Protein AF-R7B5F7-F1 (afdb_monomer)

Secondary structure (DSSP, 8-state):
-TTTS-SSHHHHHHHHHHHSTTHHHH-TT--EEE----TTSHHHHHHHHHHTTT-SEEEETTTEEEE--SSHHHHHHHHHHHHHHHHHHHHHHHHTTS-S--SS---HHHHHHHHHHHT----GGG----

pLDDT: mean 97.02, std 4.12, range [56.69, 98.81]

Nearest PDB structures (foldseek):
  2v2b-assembly1_A  TM=9.680E-01  e=3.166E-13  Escherichia coli
  2uyv-assembly1_A  TM=9.612E-01  e=3.366E-13  Escherichia coli
  2v9g-assembly1_B  TM=9.609E-01  e=3.806E-13  Escherichia coli
  2v29-assembly1_A  TM=9.584E-01  e=4.865E-13  Escherichia coli
  2v2a-assembly1_A  TM=9.688E-01  e=1.562E-12  Escherichia coli

Foldsee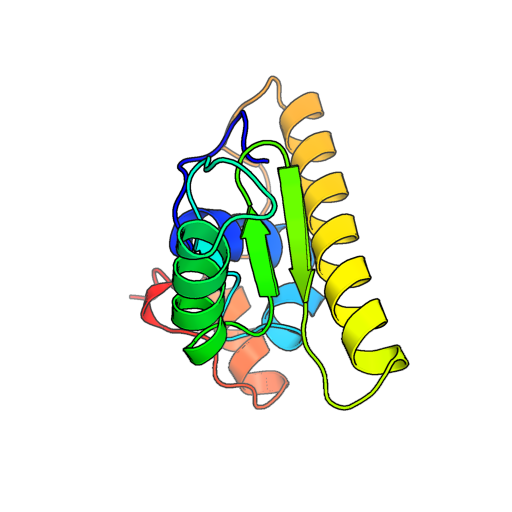k 3Di:
DLVQDDQAFLGLQLLLCFLDVCSCVLWLLTEAEDEADDPPDPVVVVVQVVRVVRTQKYDYRPPGIDGDDPDDCSRVVNRVSSVVSVVSSVVQCVVVVNDPDHPDTQALVNSVVSCVVSVHDHDCVSGPDD

Mean predicted aligned error: 2.42 Å

Radius of gyration: 14.61 Å; Cα contacts (8 Å, |Δi|>4): 173; chains: 1; bounding box: 29×43×31 Å

Structure (mmCIF, N/CA/C/O backbone):
data_AF-R7B5F7-F1
#
_entry.id   AF-R7B5F7-F1
#
loop_
_atom_site.group_PDB
_atom_site.id
_atom_site.type_symbol
_atom_site.label_atom_id
_atom_site.label_alt_id
_atom_site.label_comp_id
_atom_site.label_asym_id
_atom_site.label_entity_id
_atom_site.label_seq_id
_atom_site.pdbx_PDB_ins_code
_atom_site.Cartn_x
_atom_site.Cartn_y
_atom_site.Cartn_z
_atom_site.occupancy
_atom_site.B_iso_or_equiv
_atom_site.auth_seq_id
_atom_site.auth_comp_id
_atom_site.auth_asym_id
_atom_site.auth_atom_id
_atom_site.pdbx_PDB_model_num
ATOM 1 N N . MET A 1 1 ? 5.472 2.035 -7.536 1.00 93.88 1 MET A N 1
ATOM 2 C CA . MET A 1 1 ? 6.228 2.430 -6.320 1.00 93.88 1 MET A CA 1
ATOM 3 C C . MET A 1 1 ? 7.499 1.601 -6.095 1.00 93.88 1 MET A C 1
ATOM 5 O O . MET A 1 1 ? 8.521 2.182 -5.775 1.00 93.88 1 MET A O 1
ATOM 9 N N . THR A 1 2 ? 7.498 0.285 -6.339 1.00 97.38 2 THR A N 1
ATOM 10 C CA . THR A 1 2 ? 8.630 -0.652 -6.089 1.00 97.38 2 THR A CA 1
ATOM 11 C C . THR A 1 2 ? 9.971 -0.327 -6.753 1.00 97.38 2 THR A C 1
ATOM 13 O O . THR A 1 2 ? 10.995 -0.848 -6.331 1.00 97.38 2 THR A O 1
ATOM 16 N N . PHE A 1 3 ? 9.993 0.531 -7.771 1.00 95.38 3 PHE A N 1
ATOM 17 C CA . PHE A 1 3 ? 11.227 0.998 -8.413 1.00 95.38 3 PHE A CA 1
ATOM 18 C C . PHE A 1 3 ? 11.827 2.253 -7.770 1.00 95.38 3 PHE A C 1
ATOM 20 O O . PHE A 1 3 ? 12.953 2.615 -8.094 1.00 95.38 3 PHE A O 1
ATOM 27 N N . VAL A 1 4 ? 11.067 2.953 -6.927 1.00 94.19 4 VAL A N 1
ATOM 28 C CA . VAL A 1 4 ? 11.395 4.316 -6.481 1.00 94.19 4 VAL A CA 1
ATOM 29 C C . VAL A 1 4 ? 11.282 4.507 -4.965 1.00 94.19 4 VAL A C 1
ATOM 31 O O . VAL A 1 4 ? 11.606 5.590 -4.481 1.00 94.19 4 VAL A O 1
ATOM 34 N N . GLU A 1 5 ? 10.859 3.473 -4.233 1.00 96.25 5 GLU A N 1
ATOM 35 C CA . GLU A 1 5 ? 10.749 3.451 -2.771 1.00 96.25 5 GLU A CA 1
ATOM 36 C C . GLU A 1 5 ? 11.602 2.337 -2.147 1.00 96.25 5 GLU A C 1
ATOM 38 O O . GLU A 1 5 ? 11.721 1.258 -2.741 1.00 96.25 5 GLU A O 1
ATOM 43 N N . PRO A 1 6 ? 12.136 2.552 -0.930 1.00 97.38 6 PRO A N 1
ATOM 44 C CA . PRO A 1 6 ? 12.564 1.483 -0.032 1.00 97.38 6 PRO A CA 1
ATOM 45 C C . PRO A 1 6 ? 11.522 0.362 0.091 1.00 97.38 6 PRO A C 1
ATOM 47 O O . PRO A 1 6 ? 10.333 0.615 0.275 1.00 97.38 6 PRO A O 1
ATOM 50 N N . LEU A 1 7 ? 11.972 -0.891 -0.022 1.00 98.06 7 LEU A N 1
ATOM 51 C CA . LEU A 1 7 ? 11.108 -2.077 -0.015 1.00 98.06 7 LEU A CA 1
ATOM 52 C C . LEU A 1 7 ? 10.745 -2.514 1.412 1.00 98.06 7 LEU A C 1
ATOM 54 O O . LEU A 1 7 ? 11.093 -3.615 1.838 1.00 98.06 7 LEU A O 1
ATOM 58 N N . ASP A 1 8 ? 10.049 -1.650 2.146 1.00 97.81 8 ASP A N 1
ATOM 59 C CA . ASP A 1 8 ? 9.559 -1.926 3.494 1.00 97.81 8 ASP A CA 1
ATOM 60 C C . ASP A 1 8 ? 8.106 -1.463 3.688 1.00 97.81 8 ASP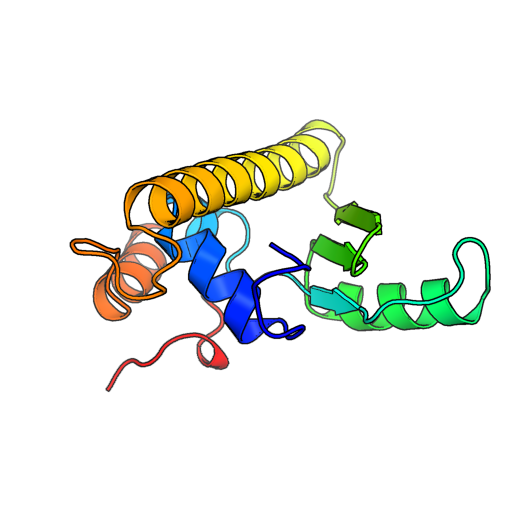 A C 1
ATOM 62 O O . ASP A 1 8 ? 7.616 -0.551 3.016 1.00 97.81 8 ASP A O 1
ATOM 66 N N . ALA A 1 9 ? 7.408 -2.126 4.614 1.00 98.38 9 ALA A N 1
ATOM 67 C CA . ALA A 1 9 ? 5.988 -1.899 4.869 1.00 98.38 9 ALA A CA 1
ATOM 68 C C . ALA A 1 9 ? 5.697 -0.472 5.353 1.00 98.38 9 ALA A C 1
ATOM 70 O O . ALA A 1 9 ? 4.704 0.128 4.941 1.00 98.38 9 ALA A O 1
ATOM 71 N N . ARG A 1 10 ? 6.577 0.102 6.183 1.00 98.00 10 ARG A N 1
ATOM 72 C CA . ARG A 1 10 ? 6.383 1.433 6.764 1.00 98.00 10 ARG A CA 1
ATOM 73 C C . ARG A 1 10 ? 6.397 2.503 5.681 1.00 98.00 10 ARG A C 1
ATOM 75 O O . ARG A 1 10 ? 5.481 3.322 5.615 1.00 98.00 10 ARG A O 1
ATOM 82 N N . THR A 1 11 ? 7.409 2.484 4.820 1.00 98.00 11 THR A N 1
ATOM 83 C CA . THR A 1 11 ? 7.578 3.455 3.736 1.00 98.00 11 THR A CA 1
ATOM 84 C C . THR A 1 11 ? 6.394 3.419 2.773 1.00 98.00 11 THR A C 1
ATOM 86 O O . THR A 1 11 ? 5.791 4.456 2.491 1.00 98.00 11 THR A O 1
ATOM 89 N N . PHE A 1 12 ? 6.001 2.224 2.322 1.00 98.38 12 PHE A N 1
ATOM 90 C CA . PHE A 1 12 ? 4.869 2.063 1.410 1.00 98.38 12 PHE A CA 1
ATOM 91 C C . PHE A 1 12 ? 3.543 2.488 2.039 1.00 98.38 12 PHE A C 1
ATOM 93 O O . PHE A 1 12 ? 2.807 3.264 1.431 1.00 98.38 12 PHE A O 1
ATOM 100 N N . SER A 1 13 ? 3.252 2.025 3.256 1.00 98.56 13 SER A N 1
ATOM 101 C CA . SER A 1 13 ? 1.996 2.345 3.944 1.00 98.56 13 SER A CA 1
ATOM 102 C C . SER A 1 13 ? 1.847 3.848 4.142 1.00 98.56 13 SER A C 1
ATOM 104 O O . SER A 1 13 ? 0.815 4.413 3.792 1.00 98.56 13 SER A O 1
ATOM 106 N N . ARG A 1 14 ? 2.909 4.527 4.594 1.00 98.00 14 ARG A N 1
ATOM 107 C CA . ARG A 1 14 ? 2.901 5.983 4.790 1.00 98.00 14 ARG A CA 1
ATOM 108 C C . ARG A 1 14 ? 2.681 6.739 3.486 1.00 98.00 14 ARG A C 1
ATOM 110 O O . ARG A 1 14 ? 1.878 7.667 3.458 1.00 98.00 14 ARG A O 1
ATOM 117 N N . ALA A 1 15 ? 3.362 6.350 2.410 1.00 97.69 15 ALA A N 1
ATOM 118 C CA . ALA A 1 15 ? 3.183 6.990 1.110 1.00 97.69 15 ALA A CA 1
ATOM 119 C C . ALA A 1 15 ? 1.738 6.847 0.596 1.00 97.69 15 ALA A C 1
ATOM 121 O O . ALA A 1 15 ? 1.162 7.821 0.113 1.00 97.69 15 ALA A O 1
ATOM 122 N N . LEU A 1 16 ? 1.131 5.667 0.753 1.00 98.44 16 LEU A N 1
ATOM 123 C CA . LEU A 1 16 ? -0.246 5.400 0.330 1.00 98.44 16 LEU A CA 1
ATOM 124 C C . LEU A 1 16 ? -1.281 6.122 1.203 1.00 98.44 16 LEU A C 1
ATOM 126 O O . LEU A 1 16 ? -2.183 6.765 0.667 1.00 98.44 16 LEU A O 1
ATOM 130 N N . TRP A 1 17 ? -1.134 6.075 2.531 1.00 98.56 17 TRP A N 1
ATOM 131 C CA . TRP A 1 17 ? -2.009 6.782 3.476 1.00 98.56 17 TRP A CA 1
ATOM 132 C C . TRP A 1 17 ? -2.035 8.287 3.231 1.00 98.56 17 TRP A C 1
ATOM 134 O O . TRP A 1 17 ? -3.084 8.916 3.317 1.00 98.56 17 TRP A O 1
ATOM 144 N N . LYS A 1 18 ? -0.883 8.866 2.886 1.00 97.94 18 LYS A N 1
ATOM 145 C CA . LYS A 1 18 ? -0.748 10.303 2.634 1.00 97.94 18 LYS A CA 1
ATOM 146 C C . LYS A 1 18 ? -1.164 10.733 1.229 1.00 97.94 18 LYS A C 1
ATOM 148 O O . LYS A 1 18 ? -1.355 11.928 1.006 1.00 97.94 18 LYS A O 1
ATOM 153 N N . ALA A 1 19 ? -1.301 9.796 0.291 1.00 97.50 19 ALA A N 1
ATOM 154 C CA . ALA A 1 19 ? -1.730 10.089 -1.074 1.00 97.50 19 ALA A CA 1
ATOM 155 C C . ALA A 1 19 ? -3.249 10.292 -1.184 1.00 97.50 19 ALA A C 1
ATOM 157 O O . ALA A 1 19 ? -3.703 11.033 -2.056 1.00 97.50 19 ALA A O 1
ATOM 158 N N . MET A 1 20 ? -4.037 9.645 -0.320 1.00 97.62 20 MET A N 1
ATOM 159 C CA . MET A 1 20 ? -5.497 9.699 -0.365 1.00 97.62 20 MET A CA 1
ATOM 160 C C . MET A 1 20 ? -6.097 9.381 1.011 1.00 97.62 20 MET A C 1
ATOM 162 O O . MET A 1 20 ? -5.815 8.334 1.580 1.00 97.62 20 MET A O 1
ATOM 166 N N . THR A 1 21 ? -6.948 10.270 1.531 1.00 97.00 21 THR A N 1
ATOM 167 C CA . THR A 1 21 ? -7.453 10.244 2.919 1.00 97.00 21 THR A CA 1
ATOM 168 C C . THR A 1 21 ? -8.060 8.910 3.359 1.00 97.00 21 THR A C 1
ATOM 170 O O . THR A 1 21 ? -7.846 8.493 4.492 1.00 97.00 21 THR A O 1
ATOM 173 N N . GLU A 1 22 ? -8.810 8.230 2.489 1.00 96.94 22 GLU A N 1
ATOM 174 C CA . GLU A 1 22 ? -9.490 6.975 2.843 1.00 96.94 22 GLU A CA 1
ATOM 175 C C . GLU A 1 22 ? -8.526 5.813 3.115 1.00 96.94 22 GLU A C 1
ATOM 177 O O . GLU A 1 22 ? -8.870 4.901 3.857 1.00 96.94 22 GLU A O 1
ATOM 182 N N . CYS A 1 23 ? -7.297 5.855 2.593 1.00 98.44 23 CYS A N 1
ATOM 183 C CA . CYS A 1 23 ? -6.330 4.766 2.713 1.00 98.44 23 CYS A CA 1
ATOM 184 C C . CYS A 1 23 ? -6.047 4.360 4.163 1.00 98.44 23 CYS A C 1
ATOM 186 O O . CYS A 1 23 ? -5.957 3.175 4.466 1.00 98.44 23 CYS A O 1
ATOM 188 N N . VAL A 1 24 ? -5.924 5.334 5.069 1.00 98.00 24 VAL A N 1
ATOM 189 C CA . VAL A 1 24 ? -5.651 5.052 6.487 1.00 98.00 24 VAL A CA 1
ATOM 190 C C . VAL A 1 24 ? -6.869 4.472 7.215 1.00 98.00 24 VAL A C 1
ATOM 192 O O . VAL A 1 24 ? -6.713 3.830 8.243 1.00 98.00 24 VAL A O 1
ATOM 195 N N . VAL A 1 25 ? -8.076 4.665 6.673 1.00 98.06 25 VAL A N 1
ATOM 196 C CA . VAL A 1 25 ? -9.317 4.063 7.185 1.00 98.06 25 VAL A CA 1
ATOM 197 C C . VAL A 1 25 ? -9.518 2.659 6.613 1.00 98.06 25 VAL A C 1
ATOM 199 O O . VAL A 1 25 ? -9.969 1.769 7.323 1.00 98.06 25 VAL A O 1
ATOM 202 N N . VAL A 1 26 ? -9.181 2.460 5.335 1.00 98.06 26 VAL A N 1
ATOM 203 C CA . VAL A 1 26 ? -9.408 1.204 4.601 1.00 98.06 26 VAL A CA 1
ATOM 204 C C . VAL A 1 26 ? -8.366 0.132 4.942 1.00 98.06 26 VAL A C 1
ATOM 206 O O . VAL A 1 26 ? -8.703 -1.047 4.970 1.00 98.06 26 VAL A O 1
ATOM 209 N N . PHE A 1 27 ? -7.112 0.512 5.198 1.00 98.31 27 PHE A N 1
ATOM 210 C CA . PHE A 1 27 ? -6.043 -0.409 5.611 1.00 98.31 27 PHE A CA 1
ATOM 211 C C . PHE A 1 27 ? -5.170 0.221 6.714 1.00 98.31 27 PHE A C 1
ATOM 213 O O . PHE A 1 27 ? -4.011 0.584 6.467 1.00 98.31 27 PHE A O 1
ATOM 220 N N . PRO A 1 28 ? -5.715 0.397 7.934 1.00 98.19 28 PRO A N 1
ATOM 221 C CA . PRO A 1 28 ? -5.024 1.051 9.049 1.00 98.19 28 PRO A CA 1
ATOM 222 C C . PRO A 1 28 ? -3.795 0.276 9.554 1.00 98.19 28 PRO A C 1
ATOM 224 O O . PRO A 1 28 ? -2.903 0.864 10.168 1.00 98.19 28 PRO A O 1
ATOM 227 N N . GLU A 1 29 ? -3.699 -1.023 9.270 1.00 98.25 29 GLU A N 1
ATOM 228 C CA . GLU A 1 29 ? -2.548 -1.872 9.594 1.00 98.25 29 GLU A CA 1
ATOM 229 C C . GLU A 1 29 ? -1.350 -1.586 8.676 1.00 98.25 29 GLU A C 1
ATOM 231 O O . GLU A 1 29 ? -0.194 -1.748 9.077 1.00 98.25 29 GLU A O 1
ATOM 236 N N . GLY A 1 30 ? -1.630 -1.128 7.451 1.00 98.38 30 GLY A N 1
ATOM 237 C CA . GLY A 1 30 ? -0.663 -0.880 6.387 1.00 98.38 30 GLY A CA 1
ATOM 238 C C . GLY A 1 30 ? -0.648 -1.971 5.313 1.00 98.38 30 GLY A C 1
ATOM 239 O O . GLY A 1 30 ? -1.513 -2.844 5.253 1.00 98.38 30 GLY A O 1
ATOM 240 N N . VAL A 1 31 ? 0.357 -1.916 4.441 1.00 98.62 31 VAL A N 1
ATOM 241 C CA . VAL A 1 31 ? 0.605 -2.905 3.386 1.00 98.62 31 VAL A CA 1
ATOM 242 C C . VAL A 1 31 ? 1.956 -3.580 3.595 1.00 98.62 31 VAL A C 1
ATOM 244 O O . VAL A 1 31 ? 2.984 -2.927 3.791 1.00 98.62 31 VAL A O 1
ATOM 247 N N . GLY A 1 32 ? 1.968 -4.908 3.524 1.00 98.69 32 GLY A N 1
ATOM 248 C CA . GLY A 1 32 ? 3.193 -5.692 3.575 1.00 98.69 32 GLY A CA 1
ATOM 249 C C . GLY A 1 32 ? 3.989 -5.565 2.278 1.00 98.69 32 GLY A C 1
ATOM 250 O O . GLY A 1 32 ? 3.432 -5.319 1.208 1.00 98.69 32 GLY A O 1
ATOM 251 N N . VAL A 1 33 ? 5.300 -5.789 2.350 1.00 98.75 33 VAL A N 1
ATOM 252 C CA . VAL A 1 33 ? 6.174 -5.830 1.168 1.00 98.75 33 VAL A CA 1
ATOM 253 C C . VAL A 1 33 ? 7.033 -7.086 1.222 1.00 98.75 33 VAL A C 1
ATOM 255 O O . VAL A 1 33 ? 7.644 -7.394 2.245 1.00 98.75 33 VAL A O 1
ATOM 258 N N . VAL A 1 34 ? 7.075 -7.820 0.115 1.00 98.56 34 VAL A N 1
ATOM 259 C CA . VAL A 1 34 ? 7.976 -8.953 -0.109 1.00 98.56 34 VAL A CA 1
ATOM 260 C C . VAL A 1 34 ? 8.999 -8.527 -1.168 1.00 98.56 34 VAL A C 1
ATOM 262 O O . VAL A 1 34 ? 8.595 -8.072 -2.247 1.00 98.56 34 VAL A O 1
ATOM 265 N N . PRO A 1 35 ? 10.316 -8.639 -0.891 1.00 98.06 35 PRO A N 1
ATOM 266 C CA . PRO A 1 35 ? 11.357 -8.418 -1.892 1.00 98.06 35 PRO A CA 1
ATOM 267 C C . PRO A 1 35 ? 11.162 -9.302 -3.126 1.00 98.06 35 PRO A C 1
ATOM 269 O O . PRO A 1 35 ? 10.427 -10.286 -3.091 1.00 98.06 35 PRO A O 1
ATOM 272 N N . TRP A 1 36 ? 11.840 -8.981 -4.229 1.00 98.25 36 TRP A N 1
ATOM 273 C CA . TRP A 1 36 ? 11.691 -9.777 -5.444 1.00 98.25 36 TRP A CA 1
ATOM 274 C C . TRP A 1 36 ? 12.106 -11.234 -5.198 1.00 98.25 36 TRP A C 1
ATOM 276 O O . TRP A 1 36 ? 13.190 -11.517 -4.684 1.00 98.25 36 TRP A O 1
ATOM 286 N N . MET A 1 37 ? 11.231 -12.157 -5.586 1.00 98.25 37 MET A N 1
ATOM 287 C CA . MET A 1 37 ? 11.429 -13.599 -5.507 1.00 98.25 37 MET A CA 1
ATOM 288 C C . MET A 1 37 ? 10.847 -14.246 -6.766 1.00 98.25 37 MET A C 1
ATOM 290 O O . MET A 1 37 ? 9.952 -13.693 -7.408 1.00 98.25 37 MET A O 1
ATOM 294 N N . VAL A 1 38 ? 11.328 -15.442 -7.112 1.00 97.88 38 VAL A N 1
ATOM 295 C CA . VAL A 1 38 ? 10.785 -16.202 -8.246 1.00 97.88 38 VAL A CA 1
ATOM 296 C C . VAL A 1 38 ? 9.312 -16.553 -7.969 1.00 97.88 38 VAL A C 1
ATOM 298 O O . VAL A 1 38 ? 9.026 -17.180 -6.943 1.00 97.88 38 VAL A O 1
ATOM 301 N N . PRO A 1 39 ? 8.370 -16.174 -8.854 1.00 97.38 39 PRO A N 1
ATOM 302 C CA . PRO A 1 39 ? 6.952 -16.434 -8.641 1.00 97.38 39 PRO A CA 1
ATOM 303 C C . PRO A 1 39 ? 6.600 -17.914 -8.841 1.00 97.38 39 PRO A C 1
ATOM 305 O O . PRO A 1 39 ? 7.306 -18.656 -9.520 1.00 97.38 39 PRO A O 1
ATOM 308 N N . GLY A 1 40 ? 5.480 -18.344 -8.253 1.00 95.50 40 GLY A N 1
ATOM 309 C CA . GLY A 1 40 ? 4.962 -19.714 -8.384 1.00 95.50 40 GLY A CA 1
ATOM 310 C C . GLY A 1 40 ? 5.657 -20.763 -7.504 1.00 95.50 40 GLY A C 1
ATOM 311 O O . GLY A 1 40 ? 5.306 -21.938 -7.570 1.00 95.50 40 GLY A O 1
ATOM 312 N N . GLY A 1 41 ? 6.629 -20.358 -6.680 1.00 96.25 41 GLY A N 1
ATOM 313 C CA . GLY A 1 41 ? 7.346 -21.235 -5.753 1.00 96.25 41 GLY A CA 1
ATOM 314 C C . GLY A 1 41 ? 6.792 -21.236 -4.322 1.00 96.25 41 GLY A C 1
ATOM 315 O O . GLY A 1 41 ? 6.072 -20.334 -3.904 1.00 96.25 41 GLY A O 1
ATOM 316 N N . ASN A 1 42 ? 7.196 -22.236 -3.535 1.00 98.12 42 ASN A N 1
ATOM 317 C CA . ASN A 1 42 ? 6.810 -22.357 -2.122 1.00 98.12 42 ASN A CA 1
ATOM 318 C C . ASN A 1 42 ? 7.357 -21.200 -1.262 1.00 98.12 42 ASN A C 1
ATOM 320 O O . ASN A 1 42 ? 6.659 -20.665 -0.408 1.00 98.12 42 ASN A O 1
ATOM 324 N N . GLU A 1 43 ? 8.594 -20.768 -1.511 1.00 98.31 43 GLU A N 1
ATOM 325 C CA . GLU A 1 43 ? 9.243 -19.758 -0.665 1.00 98.31 43 GLU A CA 1
ATOM 326 C C . GLU A 1 43 ? 8.564 -18.384 -0.748 1.00 98.31 43 GLU A C 1
ATOM 328 O O . GLU A 1 43 ? 8.341 -17.755 0.284 1.00 98.31 43 GLU A O 1
ATOM 333 N N . ILE A 1 44 ? 8.149 -17.941 -1.942 1.00 98.31 44 ILE A N 1
ATOM 334 C CA . ILE A 1 44 ? 7.401 -16.681 -2.082 1.00 98.31 44 ILE A CA 1
ATOM 335 C C . ILE A 1 44 ? 5.996 -16.793 -1.474 1.00 98.31 44 ILE A C 1
ATOM 337 O O . ILE A 1 44 ? 5.515 -15.841 -0.862 1.00 98.31 44 ILE A O 1
ATOM 341 N N . ALA A 1 45 ? 5.357 -17.967 -1.559 1.00 98.00 45 ALA A N 1
ATOM 342 C CA . ALA A 1 45 ? 4.068 -18.208 -0.913 1.00 98.00 45 ALA A CA 1
ATOM 343 C C . ALA A 1 45 ? 4.179 -18.105 0.618 1.00 98.00 45 ALA A C 1
ATOM 345 O O . ALA A 1 45 ? 3.367 -17.423 1.240 1.00 98.00 45 ALA A O 1
ATOM 346 N N . LYS A 1 46 ? 5.219 -18.696 1.224 1.00 98.50 46 LYS A N 1
ATOM 347 C CA . LYS A 1 46 ? 5.502 -18.565 2.664 1.00 98.50 46 LYS A CA 1
ATOM 348 C C . LYS A 1 46 ? 5.788 -17.121 3.066 1.00 98.50 46 LYS A C 1
ATOM 350 O O . LYS A 1 46 ? 5.201 -16.648 4.032 1.00 98.50 46 LYS A O 1
ATOM 355 N N . ALA A 1 47 ? 6.641 -16.414 2.321 1.00 98.50 47 ALA A N 1
ATOM 356 C CA . ALA A 1 47 ? 6.962 -15.012 2.600 1.00 98.50 47 ALA A CA 1
ATOM 357 C C . ALA A 1 47 ? 5.712 -14.115 2.543 1.00 98.50 47 ALA A C 1
ATOM 359 O O . ALA A 1 47 ? 5.511 -13.266 3.407 1.00 98.50 47 ALA A O 1
ATOM 360 N N . THR A 1 48 ? 4.838 -14.353 1.562 1.00 98.62 48 THR A N 1
ATOM 361 C CA . THR A 1 48 ? 3.552 -13.648 1.433 1.00 98.62 48 THR A CA 1
ATOM 362 C C . THR A 1 48 ? 2.622 -13.978 2.590 1.00 98.62 48 THR A C 1
ATOM 364 O O . THR A 1 48 ? 2.066 -13.075 3.207 1.00 98.62 48 THR A O 1
ATOM 367 N N . SER A 1 49 ? 2.486 -15.266 2.915 1.00 98.19 49 SER A N 1
ATOM 368 C CA . SER A 1 49 ? 1.635 -15.731 4.008 1.00 98.19 49 SER A CA 1
ATOM 369 C C . SER A 1 49 ? 2.086 -15.204 5.367 1.00 98.19 49 SER A C 1
ATOM 371 O O . SER A 1 49 ? 1.233 -14.990 6.222 1.00 98.19 49 SER A O 1
ATOM 373 N N . GLU A 1 50 ? 3.388 -15.009 5.587 1.00 98.44 50 GLU A N 1
ATOM 374 C CA . GLU A 1 50 ? 3.892 -14.417 6.826 1.00 98.44 50 GLU A CA 1
ATOM 375 C C . GLU A 1 50 ? 3.456 -12.956 6.948 1.00 98.44 50 GLU A C 1
ATOM 377 O O . GLU A 1 50 ? 2.895 -12.577 7.971 1.00 98.44 50 GLU A O 1
ATOM 382 N N . GLN A 1 51 ? 3.616 -12.163 5.882 1.00 98.31 51 GLN A N 1
ATOM 383 C CA . GLN A 1 51 ? 3.165 -10.768 5.864 1.00 98.31 51 GLN A CA 1
ATOM 384 C C . GLN A 1 51 ? 1.642 -10.649 6.028 1.00 98.31 51 GLN A C 1
ATOM 386 O O . GLN A 1 51 ? 1.164 -9.758 6.727 1.00 98.31 51 GLN A O 1
ATOM 391 N N . MET A 1 52 ? 0.872 -11.575 5.448 1.00 98.12 52 MET A N 1
ATOM 392 C CA . MET A 1 52 ? -0.593 -11.581 5.547 1.00 98.12 52 MET A CA 1
ATOM 393 C C . MET A 1 52 ? -1.141 -11.857 6.953 1.00 98.12 52 MET A C 1
ATOM 395 O O . MET A 1 52 ? -2.335 -11.691 7.181 1.00 98.12 52 MET A O 1
ATOM 399 N N . LYS A 1 53 ? -0.298 -12.247 7.918 1.00 98.00 53 LYS A N 1
ATOM 400 C CA . LYS A 1 53 ? -0.705 -12.299 9.332 1.00 98.00 53 LYS A CA 1
ATOM 401 C C . LYS A 1 53 ? -0.890 -10.910 9.941 1.00 98.00 53 LYS A C 1
ATOM 403 O O . LYS A 1 53 ? -1.605 -10.785 10.928 1.00 98.00 53 LYS A O 1
ATOM 408 N N . SER A 1 54 ? -0.216 -9.905 9.385 1.00 97.62 54 SER A N 1
ATOM 409 C CA . SER A 1 54 ? -0.216 -8.529 9.889 1.00 97.62 54 SER A CA 1
ATOM 410 C C . SER A 1 54 ? -0.917 -7.554 8.952 1.00 97.62 54 SER A C 1
ATOM 412 O O . SER A 1 54 ? -1.457 -6.563 9.426 1.00 97.62 54 SER A O 1
ATOM 414 N N . TYR A 1 55 ? -0.909 -7.818 7.643 1.00 98.38 55 TYR A N 1
ATOM 415 C CA . TYR A 1 55 ? -1.423 -6.889 6.639 1.00 98.38 55 TYR A CA 1
ATOM 416 C C . TYR A 1 55 ? -2.486 -7.552 5.758 1.00 98.38 55 TYR A C 1
ATOM 418 O O . TYR A 1 55 ? -2.257 -8.660 5.266 1.00 98.38 55 TYR A O 1
ATOM 426 N N . PRO A 1 56 ? -3.604 -6.871 5.453 1.00 97.81 56 PRO A N 1
ATOM 427 C CA . PRO A 1 56 ? -4.628 -7.412 4.558 1.00 97.81 56 PRO A CA 1
ATOM 428 C C . PRO A 1 56 ? -4.186 -7.409 3.083 1.00 97.81 56 PRO A C 1
ATOM 430 O O . PRO A 1 56 ? -4.805 -8.056 2.237 1.00 97.81 56 PRO A O 1
ATOM 433 N N . ALA A 1 57 ? -3.093 -6.708 2.762 1.00 98.69 57 ALA A N 1
ATOM 434 C CA . ALA A 1 57 ? -2.509 -6.657 1.432 1.00 98.69 57 ALA A CA 1
ATOM 435 C C . ALA A 1 57 ? -0.977 -6.745 1.469 1.00 98.69 57 ALA A C 1
ATOM 437 O O . ALA A 1 57 ? -0.326 -6.243 2.388 1.00 98.69 57 ALA A O 1
ATOM 438 N N . VAL A 1 58 ? -0.393 -7.375 0.447 1.00 98.81 58 VAL A N 1
ATOM 439 C CA . VAL A 1 58 ? 1.052 -7.597 0.323 1.00 98.81 58 VAL A CA 1
ATOM 440 C C . VAL A 1 58 ? 1.521 -7.299 -1.093 1.00 98.81 58 VAL A C 1
ATOM 442 O O . VAL A 1 58 ? 1.049 -7.887 -2.065 1.00 98.81 58 VAL A O 1
ATOM 445 N N . ILE A 1 59 ? 2.499 -6.409 -1.209 1.00 98.75 59 ILE A N 1
ATOM 446 C CA . ILE A 1 59 ? 3.150 -6.047 -2.464 1.00 98.75 59 ILE A CA 1
ATOM 447 C C . ILE A 1 59 ? 4.305 -7.007 -2.727 1.00 98.75 59 ILE A C 1
ATOM 449 O O . ILE A 1 59 ? 5.179 -7.203 -1.884 1.00 98.75 59 ILE A O 1
ATOM 453 N N . TRP A 1 60 ? 4.351 -7.556 -3.934 1.00 98.62 60 TRP A N 1
ATOM 454 C CA . TRP A 1 60 ? 5.521 -8.240 -4.469 1.00 98.62 60 TRP A CA 1
ATOM 455 C C . TRP A 1 60 ? 6.352 -7.262 -5.288 1.00 98.62 60 TRP A C 1
ATOM 457 O O . TRP A 1 60 ? 5.889 -6.721 -6.301 1.00 98.62 60 TRP A O 1
ATOM 467 N N . ALA A 1 61 ? 7.595 -7.038 -4.863 1.00 98.50 61 ALA A N 1
ATOM 468 C CA . ALA A 1 61 ? 8.492 -6.124 -5.550 1.00 98.50 61 ALA A CA 1
ATOM 469 C C . ALA A 1 61 ? 8.669 -6.525 -7.030 1.00 98.50 61 ALA A C 1
ATOM 471 O O . ALA A 1 61 ? 8.853 -7.697 -7.359 1.00 98.50 61 ALA A O 1
ATOM 472 N N . GLN A 1 62 ? 8.557 -5.535 -7.925 1.00 98.00 62 GLN A N 1
ATOM 473 C CA . GLN A 1 62 ? 8.606 -5.697 -9.388 1.00 98.00 62 GLN A CA 1
ATOM 474 C C . GLN A 1 62 ? 7.588 -6.696 -9.981 1.00 98.00 62 GLN A C 1
ATOM 476 O O . GLN A 1 62 ? 7.803 -7.191 -11.086 1.00 98.00 62 GLN A O 1
ATOM 481 N N . HIS A 1 63 ? 6.477 -6.986 -9.292 1.00 97.88 63 HIS A N 1
ATOM 482 C CA . HIS A 1 63 ? 5.475 -7.930 -9.790 1.00 97.88 63 HIS A CA 1
ATOM 483 C C . HIS A 1 63 ? 4.039 -7.418 -9.637 1.00 97.88 63 HIS A C 1
ATOM 485 O O . HIS A 1 63 ? 3.398 -7.127 -10.643 1.00 97.88 63 HIS A O 1
ATOM 491 N N . GLY A 1 64 ? 3.512 -7.313 -8.416 1.00 97.75 64 GLY A N 1
ATOM 492 C CA . GLY A 1 64 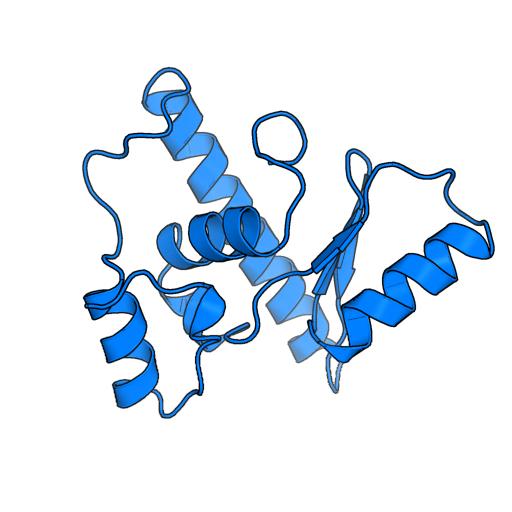? 2.086 -7.046 -8.229 1.00 97.75 64 GLY A CA 1
ATOM 493 C C . GLY A 1 64 ? 1.653 -6.978 -6.771 1.00 97.75 64 GLY A C 1
ATOM 494 O O . GLY A 1 64 ? 2.475 -6.754 -5.883 1.00 97.75 64 GLY A O 1
ATOM 495 N N . LEU A 1 65 ? 0.355 -7.164 -6.543 1.00 98.31 65 LEU A N 1
ATOM 496 C CA . LEU A 1 65 ? -0.307 -7.006 -5.251 1.00 98.31 65 LEU A CA 1
ATOM 497 C C . LEU A 1 65 ? -1.177 -8.233 -4.952 1.00 98.31 65 LEU A C 1
ATOM 499 O O . LEU A 1 65 ? -1.921 -8.697 -5.815 1.00 98.31 65 LEU A O 1
ATOM 503 N N . PHE A 1 66 ? -1.099 -8.724 -3.721 1.00 98.38 66 PHE A N 1
ATOM 504 C CA . PHE A 1 66 ? -2.032 -9.684 -3.140 1.00 98.38 66 PHE A CA 1
ATOM 505 C C . PHE A 1 66 ? -2.914 -8.974 -2.124 1.00 98.38 66 PHE A C 1
ATOM 507 O O . PHE A 1 66 ? -2.417 -8.142 -1.369 1.00 98.38 66 PHE A O 1
ATOM 514 N N . VAL A 1 67 ? -4.199 -9.320 -2.086 1.00 98.38 67 VAL A N 1
ATOM 515 C CA . VAL A 1 67 ? -5.189 -8.705 -1.195 1.00 98.38 67 VAL A CA 1
ATOM 516 C C . VAL A 1 67 ? -6.136 -9.778 -0.667 1.00 98.38 67 VAL A C 1
ATOM 518 O O . VAL A 1 67 ? -6.459 -10.717 -1.394 1.00 98.38 67 VAL A O 1
ATOM 521 N N . SER A 1 68 ? -6.565 -9.639 0.585 1.00 97.38 68 SER A N 1
ATOM 522 C CA . SER A 1 68 ? -7.560 -10.490 1.237 1.00 97.38 68 SER A CA 1
ATOM 523 C C . SER A 1 68 ? -8.659 -9.637 1.874 1.00 97.38 68 SER A C 1
ATOM 525 O O . SER A 1 68 ? -8.374 -8.582 2.433 1.00 97.38 68 SER A O 1
ATOM 527 N N . GLY A 1 69 ? -9.898 -10.123 1.828 1.00 97.25 69 GLY A N 1
ATOM 528 C CA . GLY A 1 69 ? -11.087 -9.525 2.444 1.00 97.25 69 GLY A CA 1
ATOM 529 C C . GLY A 1 69 ? -12.140 -10.599 2.738 1.00 97.25 69 GLY A C 1
ATOM 530 O O . GLY A 1 69 ? -11.944 -11.763 2.370 1.00 97.25 69 GLY A O 1
ATOM 531 N N . ALA A 1 70 ? -13.232 -10.250 3.426 1.00 97.56 70 ALA A N 1
ATOM 532 C CA . ALA A 1 70 ? -14.258 -11.232 3.792 1.00 97.56 70 ALA A CA 1
ATOM 533 C C . ALA A 1 70 ? -15.107 -11.666 2.587 1.00 97.56 70 ALA A C 1
ATOM 535 O O . ALA A 1 70 ? -15.582 -12.803 2.535 1.00 97.56 70 ALA A O 1
ATOM 536 N N . ASP A 1 71 ? -15.259 -10.778 1.606 1.00 98.31 71 ASP A N 1
ATOM 537 C CA . ASP A 1 71 ? -15.939 -11.044 0.347 1.00 98.31 71 ASP A CA 1
ATOM 538 C C . ASP A 1 71 ? -15.231 -10.388 -0.851 1.00 98.31 71 ASP A C 1
ATOM 540 O O . ASP A 1 71 ? -14.146 -9.805 -0.742 1.00 98.31 71 ASP A O 1
ATOM 544 N N . PHE A 1 72 ? -15.820 -10.555 -2.036 1.00 98.31 72 PHE A N 1
ATOM 545 C CA . PHE A 1 72 ? -15.255 -10.037 -3.276 1.00 98.31 72 PHE A CA 1
ATOM 546 C C . PHE A 1 72 ? -15.215 -8.507 -3.308 1.00 98.31 72 PHE A C 1
ATOM 548 O O . PHE A 1 72 ? -14.215 -7.951 -3.762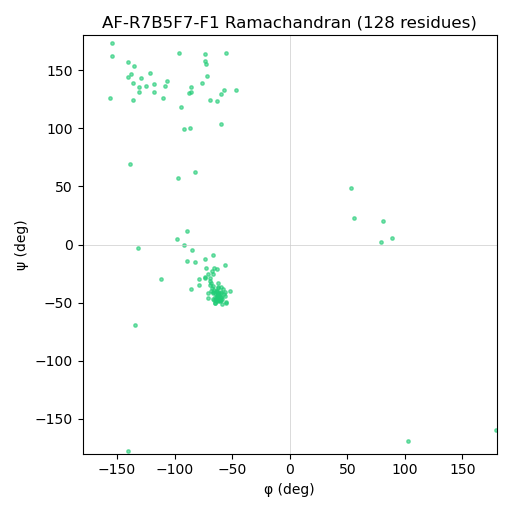 1.00 98.31 72 PHE A O 1
ATOM 555 N N . ASP A 1 73 ? -16.268 -7.839 -2.837 1.00 98.38 73 ASP A N 1
ATOM 556 C CA . ASP A 1 73 ? -16.387 -6.384 -2.920 1.00 98.38 73 ASP A CA 1
ATOM 557 C C . ASP A 1 73 ? -15.394 -5.717 -1.967 1.00 98.38 73 ASP A C 1
ATOM 559 O O . ASP A 1 73 ? -14.700 -4.783 -2.368 1.00 98.38 73 ASP A O 1
ATOM 563 N N . GLU A 1 74 ? -15.233 -6.248 -0.754 1.00 97.94 74 GLU A N 1
ATOM 564 C CA . GLU A 1 74 ? -14.198 -5.807 0.182 1.00 97.94 74 GLU A CA 1
ATOM 565 C C . GLU A 1 74 ? -12.790 -6.044 -0.376 1.00 97.94 74 GLU A C 1
ATOM 567 O O . GLU A 1 74 ? -11.953 -5.139 -0.375 1.00 97.94 74 GLU A O 1
ATOM 572 N N . THR A 1 75 ? -12.524 -7.242 -0.907 1.00 98.62 75 THR A N 1
ATOM 573 C CA . THR A 1 75 ? -11.199 -7.597 -1.441 1.00 98.62 75 THR A CA 1
ATOM 574 C C . THR A 1 75 ? -10.831 -6.724 -2.642 1.00 98.62 75 THR A C 1
ATOM 576 O O . THR A 1 75 ? -9.720 -6.195 -2.733 1.00 98.62 75 THR A O 1
ATOM 579 N N . PHE A 1 76 ? -11.763 -6.555 -3.581 1.00 98.62 76 PHE A N 1
ATOM 580 C CA . PHE A 1 76 ? -11.563 -5.723 -4.761 1.00 98.62 76 PHE A CA 1
ATOM 581 C C . PHE A 1 76 ? -11.483 -4.241 -4.389 1.00 98.62 76 PHE A C 1
ATOM 583 O O . PHE A 1 76 ? -10.641 -3.523 -4.927 1.00 98.62 76 PHE A O 1
ATOM 590 N N . GLY A 1 77 ? -12.318 -3.789 -3.453 1.00 98.50 77 GLY A N 1
ATOM 591 C CA . GLY A 1 77 ? -12.315 -2.426 -2.933 1.00 98.50 77 GLY A CA 1
ATOM 592 C C . GLY A 1 77 ? -10.972 -2.054 -2.310 1.00 98.50 77 GLY A C 1
ATOM 593 O O . GLY A 1 77 ? -10.402 -1.025 -2.673 1.00 98.50 77 GLY A O 1
ATOM 594 N N . LEU A 1 78 ? -10.413 -2.923 -1.462 1.00 98.69 78 LEU A N 1
ATOM 595 C CA . LEU A 1 78 ? -9.085 -2.738 -0.873 1.00 98.69 78 LEU A CA 1
ATOM 596 C C . LEU A 1 78 ? -7.988 -2.681 -1.948 1.00 98.69 78 LEU A C 1
ATOM 598 O O . LEU A 1 78 ? -7.172 -1.757 -1.949 1.00 98.69 78 LEU A O 1
ATOM 602 N N . MET A 1 79 ? -7.996 -3.616 -2.904 1.00 98.62 79 MET A N 1
ATOM 603 C CA . MET A 1 79 ? -7.063 -3.611 -4.039 1.00 98.62 79 MET A CA 1
ATOM 604 C C . MET A 1 79 ? -7.127 -2.293 -4.818 1.00 98.62 79 MET A C 1
ATOM 606 O O . MET A 1 79 ? -6.100 -1.657 -5.058 1.00 98.62 79 MET A O 1
ATOM 610 N N . HIS A 1 80 ? -8.335 -1.858 -5.172 1.00 98.56 80 HIS A N 1
ATOM 611 C CA . HIS A 1 80 ? -8.553 -0.651 -5.958 1.00 98.56 80 HIS A CA 1
ATOM 612 C C . HIS A 1 80 ? -8.176 0.622 -5.189 1.00 98.56 80 HIS A C 1
ATOM 614 O O . HIS A 1 80 ? -7.592 1.532 -5.777 1.00 98.56 80 HIS A O 1
ATOM 620 N N . CYS A 1 81 ? -8.441 0.680 -3.880 1.00 98.75 81 CYS A N 1
ATOM 621 C CA . CYS A 1 81 ? -8.020 1.781 -3.012 1.00 98.75 81 CYS A CA 1
ATOM 622 C C . CYS A 1 81 ? -6.490 1.936 -3.008 1.00 98.75 81 CYS A C 1
ATOM 624 O O . CYS A 1 81 ? -5.978 3.042 -3.199 1.00 98.75 81 CYS A O 1
ATOM 626 N N . ILE A 1 82 ? -5.756 0.828 -2.844 1.00 98.81 82 ILE A N 1
ATOM 627 C CA . ILE A 1 82 ? -4.285 0.817 -2.864 1.00 98.81 82 ILE A CA 1
ATOM 628 C C . ILE A 1 82 ? -3.760 1.267 -4.232 1.00 98.81 82 ILE A C 1
ATOM 630 O O . ILE A 1 82 ? -2.896 2.144 -4.299 1.00 98.81 82 ILE A O 1
ATOM 634 N N . GLU A 1 83 ? -4.289 0.708 -5.322 1.00 98.62 83 GLU A N 1
ATOM 635 C CA . GLU A 1 83 ? -3.863 1.056 -6.683 1.00 98.62 83 GLU A CA 1
ATOM 636 C C . GLU A 1 83 ? -4.130 2.534 -6.998 1.00 98.62 83 GLU A C 1
ATOM 638 O O . GLU A 1 83 ? -3.264 3.236 -7.523 1.00 98.62 83 GLU A O 1
ATOM 643 N N . LYS A 1 84 ? -5.299 3.055 -6.605 1.00 98.81 84 LYS A N 1
ATOM 644 C CA . LYS A 1 84 ? -5.642 4.466 -6.792 1.00 98.81 84 LYS A CA 1
ATOM 645 C C . LYS A 1 84 ? -4.681 5.390 -6.043 1.00 98.81 84 LYS A C 1
ATOM 647 O O . LYS A 1 84 ? -4.222 6.384 -6.610 1.00 98.81 84 LYS A O 1
ATOM 652 N N . ALA A 1 85 ? -4.356 5.069 -4.795 1.00 98.69 85 ALA A N 1
ATOM 653 C CA . ALA A 1 85 ? -3.391 5.832 -4.013 1.00 98.69 85 ALA A CA 1
ATOM 654 C C . ALA A 1 85 ? -1.987 5.791 -4.630 1.00 98.69 85 ALA A C 1
ATOM 656 O O . ALA A 1 85 ? -1.317 6.823 -4.707 1.00 98.69 85 ALA A O 1
ATOM 657 N N . ALA A 1 86 ? -1.561 4.627 -5.127 1.00 98.50 86 ALA A N 1
ATOM 658 C CA . ALA A 1 86 ? -0.281 4.466 -5.807 1.00 98.50 86 ALA A CA 1
ATOM 659 C C . ALA A 1 86 ? -0.195 5.297 -7.103 1.00 98.50 86 ALA A C 1
ATOM 661 O O . ALA A 1 86 ? 0.846 5.910 -7.353 1.00 98.50 86 ALA A O 1
ATOM 662 N N . ASP A 1 87 ? -1.270 5.369 -7.899 1.00 98.50 87 ASP A N 1
ATOM 663 C CA . ASP A 1 87 ? -1.345 6.216 -9.102 1.00 98.50 87 ASP A CA 1
ATOM 664 C C . ASP A 1 87 ? -1.275 7.711 -8.748 1.00 98.50 87 ASP A C 1
ATOM 666 O O . ASP A 1 87 ? -0.496 8.452 -9.354 1.00 98.50 87 ASP A O 1
ATOM 670 N N . ILE A 1 88 ? -2.012 8.159 -7.722 1.00 98.44 88 ILE A N 1
ATOM 671 C CA . ILE A 1 88 ? -1.937 9.546 -7.226 1.00 98.44 88 ILE A CA 1
ATOM 672 C C . ILE A 1 88 ? -0.507 9.876 -6.789 1.00 98.44 88 ILE A C 1
ATOM 674 O O . ILE A 1 88 ? 0.059 10.874 -7.244 1.00 98.44 88 ILE A O 1
ATOM 678 N N . TYR A 1 89 ? 0.090 9.025 -5.951 1.00 97.69 89 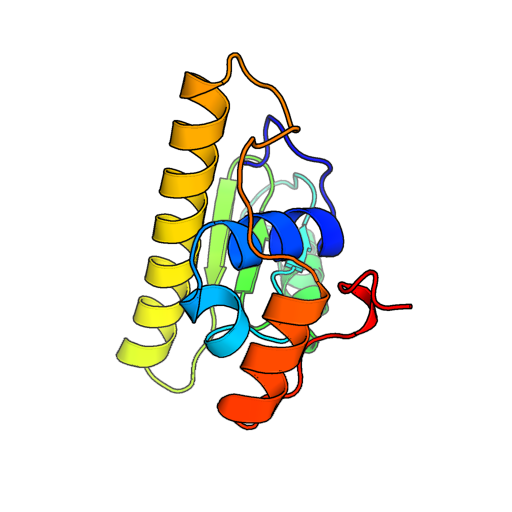TYR A N 1
ATOM 679 C CA . TYR A 1 89 ? 1.459 9.183 -5.468 1.00 97.69 89 TYR A CA 1
ATOM 680 C C . TYR A 1 89 ? 2.456 9.295 -6.627 1.00 97.69 89 TYR A C 1
ATOM 682 O O . TYR A 1 89 ? 3.252 10.234 -6.695 1.00 97.69 89 TYR A O 1
ATOM 690 N N . PHE A 1 90 ? 2.388 8.357 -7.576 1.00 96.69 90 PHE A N 1
ATOM 691 C CA . PHE A 1 90 ? 3.280 8.314 -8.728 1.00 96.69 90 PHE A CA 1
ATOM 692 C C . PHE A 1 90 ? 3.155 9.562 -9.608 1.00 96.69 90 PHE A C 1
ATOM 694 O O . PHE A 1 90 ? 4.172 10.138 -10.003 1.00 96.69 90 PHE A O 1
ATOM 701 N N . ARG A 1 91 ? 1.930 10.017 -9.896 1.00 97.81 91 ARG A N 1
ATOM 702 C CA . ARG A 1 91 ? 1.694 11.239 -10.681 1.00 97.81 91 ARG A CA 1
ATOM 703 C C . ARG A 1 91 ? 2.210 12.477 -9.963 1.00 97.81 91 ARG A C 1
ATOM 705 O O . ARG A 1 91 ? 2.918 13.268 -10.581 1.00 97.81 91 ARG A O 1
ATOM 712 N N . ALA A 1 92 ? 1.912 12.622 -8.672 1.00 97.31 92 ALA A N 1
ATOM 713 C CA . ALA A 1 92 ? 2.383 13.751 -7.875 1.00 97.31 92 ALA A CA 1
ATOM 714 C C . ALA A 1 92 ? 3.919 13.808 -7.843 1.00 97.31 92 ALA A C 1
ATOM 716 O O . ALA A 1 92 ? 4.507 14.861 -8.099 1.00 97.31 92 ALA A O 1
ATOM 717 N N . ARG A 1 93 ? 4.574 12.661 -7.628 1.00 96.19 93 ARG A N 1
ATOM 718 C CA . ARG A 1 93 ? 6.037 12.552 -7.633 1.00 96.19 93 ARG A CA 1
ATOM 719 C C . ARG A 1 93 ? 6.643 12.761 -9.021 1.00 96.19 93 ARG A C 1
ATOM 721 O O . ARG A 1 93 ? 7.723 13.315 -9.160 1.00 96.19 93 ARG A O 1
ATOM 728 N N . SER A 1 94 ? 5.957 12.365 -10.085 1.00 96.62 94 SER A N 1
ATOM 729 C CA . SER A 1 94 ? 6.418 12.666 -11.446 1.00 96.62 94 SER A CA 1
ATOM 730 C C . SER A 1 94 ? 6.362 14.171 -11.729 1.00 96.62 94 SER A C 1
ATOM 732 O O . SER A 1 94 ? 7.297 14.737 -12.291 1.00 96.62 94 SER A O 1
ATOM 734 N N . MET A 1 95 ? 5.290 14.841 -11.296 1.00 97.50 95 MET A N 1
ATOM 735 C CA . MET A 1 95 ? 5.094 16.280 -11.495 1.00 97.50 95 MET A CA 1
ATOM 736 C C . MET A 1 95 ? 6.054 17.148 -10.672 1.00 97.50 95 MET A C 1
ATOM 738 O O . MET A 1 95 ? 6.381 18.249 -11.110 1.00 97.50 95 MET A O 1
ATOM 742 N N . ASN A 1 96 ? 6.524 16.676 -9.512 1.00 96.44 96 ASN A N 1
ATOM 743 C CA . ASN A 1 96 ? 7.480 17.406 -8.669 1.00 96.44 96 ASN A CA 1
ATOM 744 C C . ASN A 1 96 ? 8.961 17.114 -9.005 1.00 96.44 96 ASN A C 1
ATOM 746 O O . ASN A 1 96 ? 9.847 17.479 -8.234 1.00 96.44 96 ASN A O 1
ATOM 750 N N . GLY A 1 97 ? 9.243 16.452 -10.136 1.00 96.44 97 GLY A N 1
ATOM 751 C CA . GLY A 1 97 ? 10.608 16.140 -10.575 1.00 96.44 97 GLY A CA 1
ATOM 752 C C . GLY A 1 97 ? 11.236 14.913 -9.905 1.00 96.44 97 GLY A C 1
ATOM 753 O O . GLY A 1 97 ? 12.457 14.780 -9.905 1.00 96.44 97 GLY A O 1
ATOM 754 N N . GLY A 1 98 ? 10.429 14.014 -9.338 1.00 95.94 98 GLY A N 1
ATOM 755 C CA . GLY A 1 98 ? 10.886 12.785 -8.684 1.00 95.94 98 GLY A CA 1
ATOM 756 C C . GLY A 1 98 ? 11.196 12.941 -7.193 1.00 95.94 98 GLY A C 1
ATOM 757 O O . GLY A 1 98 ? 11.674 11.985 -6.574 1.00 95.94 98 GLY A O 1
ATOM 758 N N . SER A 1 99 ? 10.920 14.112 -6.615 1.00 94.69 99 SER A N 1
ATOM 759 C CA . SER A 1 99 ? 11.195 14.429 -5.214 1.00 94.69 99 SER A CA 1
ATOM 760 C C . SER A 1 99 ? 10.258 13.690 -4.255 1.00 94.69 99 SER A C 1
ATOM 762 O O . SER A 1 99 ? 9.069 13.519 -4.527 1.00 94.69 99 SER A O 1
ATOM 764 N N . ASN A 1 100 ? 10.791 13.312 -3.094 1.00 90.44 100 ASN A N 1
ATOM 765 C CA . ASN A 1 100 ? 10.001 12.799 -1.970 1.00 90.44 100 ASN A CA 1
ATOM 766 C C . ASN A 1 100 ? 9.431 13.930 -1.093 1.00 90.44 100 ASN A C 1
ATOM 768 O O . ASN A 1 100 ? 8.675 13.671 -0.160 1.00 90.44 100 ASN A O 1
ATOM 772 N N . GLU A 1 101 ? 9.786 15.182 -1.384 1.00 93.25 101 GLU A N 1
ATOM 773 C CA . GLU A 1 101 ? 9.282 16.364 -0.689 1.00 93.25 101 GLU A CA 1
ATOM 774 C C . GLU A 1 101 ? 8.046 16.898 -1.420 1.00 93.25 101 GLU A C 1
ATOM 776 O O . GLU A 1 101 ? 8.132 17.575 -2.449 1.00 93.25 101 GLU A O 1
ATOM 781 N N . PHE A 1 102 ? 6.866 16.559 -0.901 1.00 95.19 102 PHE A N 1
ATOM 782 C CA . PHE A 1 102 ? 5.6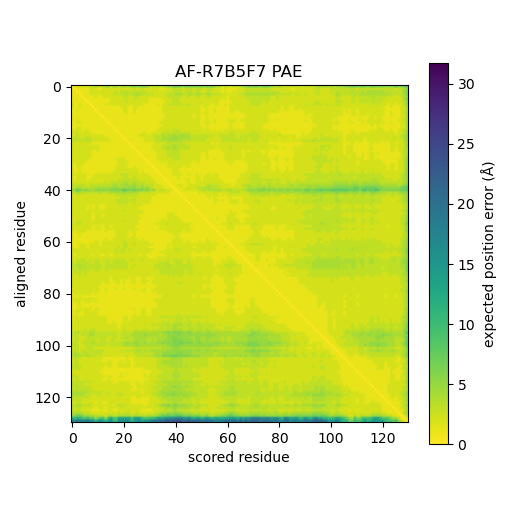00 17.091 -1.396 1.00 95.19 102 PHE A CA 1
ATOM 783 C C . PHE A 1 102 ? 5.281 18.422 -0.721 1.00 95.19 102 PHE A C 1
ATOM 785 O O . PHE A 1 102 ? 5.375 18.542 0.497 1.00 95.19 102 PHE A O 1
ATOM 792 N N . LEU A 1 103 ? 4.842 19.407 -1.512 1.00 95.56 103 LEU A N 1
ATOM 793 C CA . LEU A 1 103 ? 4.479 20.734 -1.002 1.00 95.56 103 LEU A CA 1
ATOM 794 C C . LEU A 1 103 ? 3.350 20.677 0.040 1.00 95.56 103 LEU A C 1
ATOM 796 O O . LEU A 1 103 ? 3.351 21.454 0.987 1.00 95.56 103 LEU A O 1
ATOM 800 N N . ASN A 1 104 ? 2.387 19.772 -0.151 1.00 95.44 104 ASN A N 1
ATOM 801 C CA . ASN A 1 104 ? 1.290 19.526 0.779 1.00 95.44 104 ASN A CA 1
ATOM 802 C C . ASN A 1 104 ? 1.088 18.018 0.928 1.00 95.44 104 ASN A C 1
ATOM 804 O O . ASN A 1 104 ? 1.135 17.285 -0.061 1.00 95.44 104 ASN A O 1
ATOM 808 N N . THR A 1 105 ? 0.840 17.562 2.153 1.00 95.19 105 THR A N 1
ATOM 809 C CA . THR A 1 105 ? 0.580 16.157 2.473 1.00 95.19 105 THR A CA 1
ATOM 810 C C . THR A 1 105 ? -0.250 16.057 3.751 1.00 95.19 105 THR A C 1
ATOM 812 O O . THR A 1 105 ? -0.317 17.019 4.519 1.00 95.19 105 THR A O 1
ATOM 815 N N . ILE A 1 106 ? -0.885 14.909 3.990 1.00 97.06 106 ILE A N 1
ATOM 816 C CA . ILE A 1 106 ? -1.553 14.641 5.267 1.00 97.06 106 ILE A CA 1
ATOM 817 C C . ILE A 1 106 ? -0.462 14.477 6.335 1.00 97.06 106 ILE A C 1
ATOM 819 O O . ILE A 1 106 ? 0.465 13.678 6.167 1.00 97.06 106 ILE A O 1
ATOM 823 N N . THR A 1 107 ? -0.537 15.262 7.411 1.00 96.81 107 THR A N 1
ATOM 824 C CA . THR A 1 107 ? 0.422 15.158 8.520 1.00 96.81 107 THR A CA 1
ATOM 825 C C . THR A 1 107 ? 0.150 13.909 9.353 1.00 96.81 107 THR A C 1
ATOM 827 O O . THR A 1 107 ? -0.925 13.316 9.260 1.00 96.81 107 THR A O 1
ATOM 830 N N . ASP A 1 108 ? 1.109 13.497 10.179 1.00 96.44 108 ASP A N 1
ATOM 831 C CA . ASP A 1 108 ? 0.929 12.307 11.017 1.00 96.44 108 ASP A CA 1
ATOM 832 C C . ASP A 1 108 ? -0.114 12.543 12.118 1.00 96.44 108 ASP A C 1
ATOM 834 O O . ASP A 1 108 ? -0.879 11.636 12.436 1.00 96.44 108 ASP A O 1
ATOM 838 N N . GLU A 1 109 ? -0.240 13.776 12.612 1.00 96.88 109 GLU A N 1
ATOM 839 C CA . GLU A 1 109 ? -1.331 14.189 13.500 1.00 96.88 109 GLU A CA 1
ATOM 840 C C . GLU A 1 109 ? -2.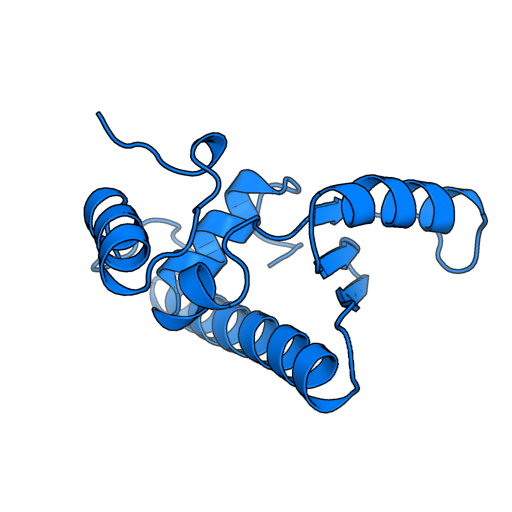679 14.146 12.776 1.00 96.88 109 GLU A C 1
ATOM 842 O O . GLU A 1 109 ? -3.675 13.719 13.352 1.00 96.88 109 GLU A O 1
ATOM 847 N N . GLY A 1 110 ? -2.717 14.548 11.501 1.00 97.31 110 GLY A N 1
ATOM 848 C CA . GLY A 1 110 ? -3.913 14.447 10.668 1.00 97.31 110 GLY A CA 1
ATOM 849 C C . GLY A 1 110 ? -4.346 12.997 10.456 1.00 97.31 110 GLY A C 1
ATOM 850 O O . GLY A 1 110 ? -5.526 12.685 10.605 1.00 97.31 110 GLY A O 1
ATOM 851 N N . LEU A 1 111 ? -3.398 12.098 10.169 1.00 97.75 111 LEU A N 1
ATOM 852 C CA . LEU A 1 111 ? -3.660 10.658 10.089 1.00 97.75 111 LEU A CA 1
ATOM 853 C C . LEU A 1 111 ? -4.179 10.119 11.429 1.00 97.75 111 LEU A C 1
ATOM 855 O O . LEU A 1 111 ? -5.205 9.444 11.451 1.00 97.75 111 LEU A O 1
ATOM 859 N N . ALA A 1 112 ? -3.533 10.466 12.546 1.00 96.88 112 ALA A N 1
ATOM 860 C CA . ALA A 1 112 ? -3.978 10.061 13.878 1.00 96.88 112 ALA A CA 1
ATOM 861 C C . ALA A 1 112 ? -5.399 10.561 14.196 1.00 96.88 112 ALA A C 1
ATOM 863 O O . ALA A 1 112 ? -6.213 9.797 14.715 1.00 96.88 112 ALA A O 1
ATOM 864 N N . GLN A 1 113 ? -5.722 11.807 13.834 1.00 97.50 113 GLN A N 1
ATOM 865 C CA . GLN A 1 113 ? -7.060 12.371 14.015 1.00 97.50 113 GLN A CA 1
ATOM 866 C C . GLN A 1 113 ? -8.107 11.603 13.206 1.00 97.50 113 GLN A C 1
ATOM 868 O O . GLN A 1 113 ? -9.172 11.305 13.737 1.00 97.50 113 GLN A O 1
ATOM 873 N N . ILE A 1 114 ? -7.813 11.233 11.954 1.00 97.75 114 ILE A N 1
ATOM 874 C CA . ILE A 1 114 ? -8.712 10.390 11.148 1.00 97.75 114 ILE A CA 1
ATOM 875 C C . ILE A 1 114 ? -8.993 9.069 11.876 1.00 97.75 114 ILE A C 1
ATOM 877 O O . ILE A 1 114 ? -10.147 8.653 11.945 1.00 97.75 114 ILE A O 1
ATOM 881 N N . GLY A 1 115 ? -7.969 8.452 12.474 1.00 96.94 115 GLY A N 1
ATOM 882 C CA . GLY A 1 115 ? -8.130 7.236 13.275 1.00 96.94 115 GLY A CA 1
ATOM 883 C C . GLY A 1 115 ? -9.128 7.396 14.422 1.00 96.94 115 GLY A C 1
ATOM 884 O O . GLY A 1 115 ? -10.002 6.552 14.610 1.00 96.94 115 GLY A O 1
ATOM 885 N N . VAL A 1 116 ? -9.047 8.518 15.143 1.00 97.06 116 VAL A N 1
ATOM 886 C CA . VAL A 1 116 ? -9.983 8.855 16.228 1.00 97.06 116 VAL A CA 1
ATOM 887 C C . VAL A 1 116 ? -11.404 9.062 15.699 1.00 97.06 116 VAL A C 1
ATOM 889 O O . VAL A 1 116 ? -12.337 8.458 16.223 1.00 97.06 116 VAL A O 1
ATOM 892 N N . GLU A 1 117 ? -11.579 9.879 14.658 1.00 98.00 117 GLU A N 1
ATOM 893 C CA . GLU A 1 117 ? -12.903 10.241 14.123 1.00 98.00 117 GLU A CA 1
ATOM 894 C C . GLU A 1 117 ? -13.638 9.051 13.489 1.00 98.00 117 GLU A C 1
ATOM 896 O O . GLU A 1 117 ? -14.858 8.935 13.604 1.00 98.00 117 GLU A O 1
ATOM 901 N N . PHE A 1 118 ? -12.905 8.145 12.836 1.00 97.81 118 PHE A N 1
ATOM 902 C CA . PHE A 1 118 ? -13.467 6.946 12.206 1.00 97.81 118 PHE A CA 1
ATOM 903 C C . PHE A 1 118 ? -13.468 5.721 13.127 1.00 97.81 118 PHE A C 1
ATOM 905 O O . PHE A 1 118 ? -13.953 4.665 12.725 1.00 97.81 118 PHE A O 1
ATOM 912 N N . ASN A 1 119 ? -12.967 5.856 14.361 1.00 97.44 119 ASN A N 1
ATOM 913 C CA . ASN A 1 119 ? -12.841 4.769 15.331 1.00 97.44 119 ASN A CA 1
ATOM 914 C C . ASN A 1 119 ? -12.088 3.548 14.756 1.00 97.44 119 ASN A C 1
ATOM 916 O O . ASN A 1 119 ? -12.542 2.408 14.873 1.00 97.44 119 ASN A O 1
ATOM 920 N N . VAL A 1 120 ? -10.936 3.802 14.124 1.00 96.81 120 VAL A N 1
ATOM 921 C CA . VAL A 1 120 ? -10.035 2.782 13.562 1.00 96.81 120 VAL A CA 1
ATOM 922 C C . VAL A 1 120 ? -8.667 2.830 14.244 1.00 96.81 120 VAL A C 1
ATOM 924 O O . VAL A 1 120 ? -8.117 3.902 14.506 1.00 96.81 120 VAL A O 1
ATOM 927 N N . GLU A 1 121 ? -8.099 1.662 14.546 1.00 96.69 121 GLU A N 1
ATOM 928 C CA . GLU A 1 121 ? -6.779 1.564 15.173 1.00 96.69 121 GLU A CA 1
ATOM 929 C C . GLU A 1 121 ? -5.676 1.578 14.113 1.00 96.69 121 GLU A C 1
ATOM 931 O O . GLU A 1 121 ? -5.382 0.567 13.485 1.00 96.69 121 GLU A O 1
ATOM 936 N N . ILE A 1 122 ? -5.052 2.740 13.926 1.00 97.38 122 ILE A N 1
ATOM 937 C CA . ILE A 1 122 ? -3.937 2.902 12.988 1.00 97.38 122 ILE A CA 1
ATOM 938 C C . ILE A 1 122 ? -2.662 2.300 13.579 1.00 97.38 122 ILE A C 1
ATOM 940 O O . ILE A 1 122 ? -2.353 2.515 14.756 1.00 97.38 122 ILE A O 1
ATOM 944 N N . ASN A 1 123 ? -1.878 1.612 12.748 1.00 97.06 123 ASN A N 1
ATOM 945 C CA . ASN A 1 123 ? -0.569 1.098 13.125 1.00 97.06 123 ASN A CA 1
ATOM 946 C C . ASN A 1 123 ? 0.374 2.242 13.541 1.00 97.06 123 ASN A C 1
ATOM 948 O O . ASN A 1 123 ? 0.928 2.977 12.719 1.00 97.06 123 ASN A O 1
ATOM 952 N N . LYS A 1 124 ? 0.565 2.372 14.857 1.00 94.38 124 LYS A N 1
ATOM 953 C CA . LYS A 1 124 ? 1.316 3.465 15.487 1.00 94.38 124 LYS A CA 1
ATOM 954 C C . LYS A 1 124 ? 2.803 3.438 15.158 1.00 94.38 124 LYS A C 1
ATOM 956 O O . LYS A 1 124 ? 3.425 4.492 15.152 1.00 94.38 124 LYS A O 1
ATOM 961 N N . GLU A 1 125 ? 3.371 2.278 14.825 1.00 95.88 125 GLU A N 1
ATOM 962 C CA . GLU A 1 125 ? 4.778 2.177 14.403 1.00 95.88 125 GLU A CA 1
ATOM 963 C C . GLU A 1 125 ? 5.034 2.946 13.093 1.00 95.88 125 GLU A C 1
ATOM 965 O O . GLU A 1 125 ? 6.167 3.324 12.766 1.00 95.88 125 GLU A O 1
ATOM 970 N N . PHE A 1 126 ? 3.972 3.199 12.323 1.00 97.19 126 PHE A N 1
ATOM 971 C CA . PHE A 1 126 ? 4.026 3.904 11.047 1.00 97.19 126 PHE A CA 1
ATOM 972 C C . PHE A 1 126 ? 3.660 5.387 11.159 1.00 97.19 126 PHE A C 1
ATOM 974 O O . PHE A 1 126 ? 3.638 6.070 10.135 1.00 97.19 126 PHE A O 1
ATOM 981 N N . LEU A 1 127 ? 3.427 5.910 12.364 1.00 94.75 127 LEU A N 1
ATOM 982 C CA . LEU A 1 127 ? 3.198 7.332 12.619 1.00 94.75 127 LEU A CA 1
ATOM 983 C C . LEU A 1 127 ? 4.410 7.940 13.338 1.00 94.75 127 LEU A C 1
ATOM 985 O O . LEU A 1 127 ? 4.932 7.351 14.278 1.00 94.75 127 LEU A O 1
ATOM 989 N N . ASP A 1 128 ? 4.845 9.126 12.915 1.00 91.25 128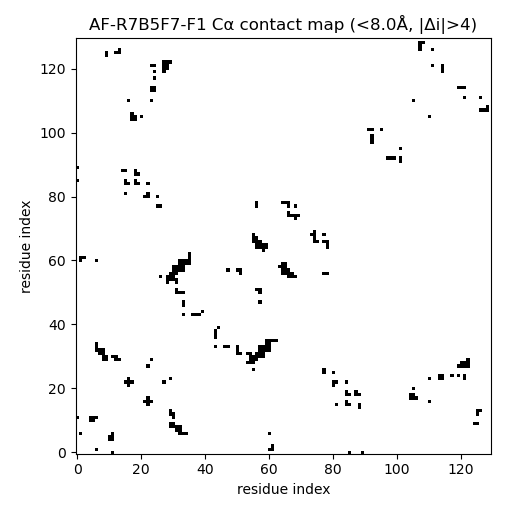 ASP A N 1
ATOM 990 C CA . ASP A 1 128 ? 5.827 9.954 13.624 1.00 91.25 128 ASP A CA 1
ATOM 991 C C . ASP A 1 128 ? 5.091 11.018 14.461 1.00 91.25 128 ASP A C 1
ATOM 993 O O . ASP A 1 128 ? 5.275 12.217 14.269 1.00 91.25 128 ASP A O 1
ATOM 997 N N . VAL A 1 129 ? 4.206 10.580 15.362 1.00 79.69 129 VAL A N 1
ATOM 998 C CA . VAL A 1 129 ? 3.533 11.467 16.327 1.00 79.69 129 VAL A CA 1
ATOM 999 C C . VAL A 1 129 ? 4.409 11.649 17.569 1.00 79.69 129 VAL A C 1
ATOM 1001 O O . VAL A 1 129 ? 4.930 10.669 18.104 1.00 79.69 129 VAL A O 1
ATOM 1004 N N . GLN A 1 130 ? 4.607 12.903 17.990 1.00 56.69 130 GLN A N 1
ATOM 1005 C CA . GLN A 1 130 ? 5.337 13.251 19.219 1.00 56.69 130 GLN A CA 1
ATOM 1006 C C . GLN A 1 130 ? 4.517 12.986 20.482 1.00 56.69 130 GLN A C 1
ATOM 1008 O O . GLN A 1 130 ? 3.284 13.203 20.447 1.00 56.69 130 GLN A O 1
#

Solvent-accessible surface area (backbone atoms only — not comparable to full-atom values): 7415 Å² total; per-residue (Å²): 106,68,90,81,47,74,86,40,35,55,60,50,26,46,53,31,32,43,47,33,79,61,40,46,73,78,42,26,64,29,35,27,55,40,74,73,64,71,82,96,42,69,68,49,53,50,56,51,55,58,40,53,76,70,12,59,28,37,36,39,39,90,75,49,78,49,65,59,54,97,47,70,66,55,22,49,48,52,48,49,52,53,52,51,16,48,51,48,39,50,52,56,26,58,73,62,76,67,46,91,77,65,96,73,70,64,47,49,65,54,53,51,48,50,24,62,77,70,72,45,81,53,44,62,92,59,44,84,67,133

Sequence (130 aa):
MTFVEPLDARTFSRALWKAMTECVVVFP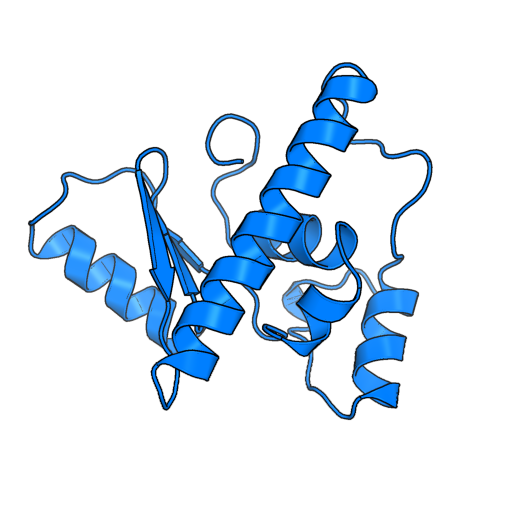EGVGVVPWMVPGGNEIAKATSEQMKSYPAVIWAQHGLFVSGADFDETFGLMHCIEKAADIYFRARSMNGGSNEFLNTITDEGLAQIGVEFNVEINKEFLDVQ